Protein AF-A0AAD8HEZ5-F1 (afdb_monomer_lite)

Organism: NCBI:txid360622

InterPro domains:
  IPR005554 NOL6/Upt22 [PTHR17972] (2-152)
  IPR035082 Nrap protein domain 1 [PF03813] (2-85)
  IPR035367 Nrap protein, domain 2 [PF17403] (92-153)

pLDDT: mean 85.8, std 11.93, range [44.66, 97.81]

Structure (mmCIF, N/CA/C/O backbone):
data_AF-A0AAD8HEZ5-F1
#
_entry.id   AF-A0AAD8HEZ5-F1
#
loop_
_atom_site.group_PDB
_atom_site.id
_atom_site.type_symbol
_atom_site.label_atom_id
_atom_site.label_alt_id
_atom_site.label_comp_id
_atom_site.label_asym_id
_atom_site.label_entity_id
_atom_site.label_seq_id
_atom_site.pdbx_PDB_ins_code
_atom_site.Cartn_x
_atom_site.Cartn_y
_atom_site.Cartn_z
_atom_site.occupancy
_atom_site.B_iso_or_equiv
_atom_site.auth_seq_id
_atom_site.auth_comp_id
_atom_site.auth_asym_id
_atom_site.auth_atom_id
_atom_site.pdbx_PDB_model_num
ATOM 1 N N . MET A 1 1 ? -5.804 -15.504 -16.910 1.00 60.78 1 MET A N 1
ATOM 2 C CA . MET A 1 1 ? -4.560 -15.509 -16.112 1.00 60.78 1 MET A CA 1
ATOM 3 C C . MET A 1 1 ? -4.693 -14.422 -15.060 1.00 60.78 1 MET A C 1
ATOM 5 O O . MET A 1 1 ? -5.077 -13.320 -15.427 1.00 60.78 1 MET A O 1
ATOM 9 N N . SER A 1 2 ? -4.486 -14.736 -13.781 1.00 79.81 2 SER A N 1
ATOM 10 C CA . SER A 1 2 ? -4.612 -13.755 -12.693 1.00 79.81 2 SER A CA 1
ATOM 11 C C . SER A 1 2 ? -3.284 -13.029 -12.481 1.00 79.81 2 SER A C 1
ATOM 13 O O . SER A 1 2 ? -2.231 -13.665 -12.469 1.00 79.81 2 SER A O 1
ATOM 15 N N . ALA A 1 3 ? -3.341 -11.711 -12.293 1.00 84.12 3 ALA A N 1
ATOM 16 C CA . ALA A 1 3 ? -2.174 -10.850 -12.111 1.00 84.12 3 ALA A CA 1
ATOM 17 C C . ALA A 1 3 ? -2.255 -10.037 -10.807 1.00 84.12 3 ALA A C 1
ATOM 19 O O . ALA A 1 3 ? -3.349 -9.708 -10.328 1.00 84.12 3 ALA A O 1
ATOM 20 N N . PHE A 1 4 ? -1.109 -9.716 -10.204 1.00 83.56 4 PHE A N 1
ATOM 21 C CA . PHE A 1 4 ? -1.047 -8.778 -9.082 1.00 83.56 4 PHE A CA 1
ATOM 22 C C . PHE A 1 4 ? -1.380 -7.367 -9.579 1.00 83.56 4 PHE A C 1
ATOM 24 O O . PHE A 1 4 ? -0.859 -6.953 -10.604 1.00 83.56 4 PHE A O 1
ATOM 31 N N . GLN A 1 5 ? -2.306 -6.669 -8.909 1.00 78.19 5 GLN A N 1
ATOM 32 C CA . GLN A 1 5 ? -2.803 -5.334 -9.303 1.00 78.19 5 GLN A CA 1
ATOM 33 C C . GLN A 1 5 ? -3.194 -5.181 -10.793 1.00 78.19 5 GLN A C 1
ATOM 35 O O . GLN A 1 5 ? -3.138 -4.090 -11.349 1.00 78.19 5 GLN A O 1
ATOM 40 N N . ASN A 1 6 ? -3.622 -6.274 -11.439 1.00 76.38 6 ASN A N 1
ATOM 41 C CA . ASN A 1 6 ? -3.913 -6.343 -12.877 1.00 76.38 6 ASN A CA 1
ATOM 42 C C . ASN A 1 6 ? -2.691 -6.126 -13.802 1.00 76.38 6 ASN A C 1
ATOM 44 O O . ASN A 1 6 ? -2.852 -5.967 -15.010 1.00 76.38 6 ASN A O 1
ATOM 48 N N . GLU A 1 7 ? -1.469 -6.174 -13.273 1.00 82.19 7 GLU A N 1
ATOM 49 C CA . GLU A 1 7 ? -0.244 -6.001 -14.044 1.00 82.19 7 GLU A CA 1
ATOM 50 C C . GLU A 1 7 ? 0.194 -7.317 -14.708 1.00 82.19 7 GLU A C 1
ATOM 52 O O . GLU A 1 7 ? 0.648 -8.253 -14.048 1.00 82.19 7 GLU A O 1
ATOM 57 N N . ALA A 1 8 ? 0.142 -7.384 -16.040 1.00 85.06 8 ALA A N 1
ATOM 58 C CA . ALA A 1 8 ? 0.403 -8.613 -16.803 1.00 85.06 8 ALA A CA 1
ATOM 59 C C . ALA A 1 8 ? 1.772 -9.281 -16.533 1.00 85.06 8 ALA A C 1
ATOM 61 O O . ALA A 1 8 ? 1.925 -10.480 -16.754 1.00 85.06 8 ALA A O 1
ATOM 62 N N . ARG A 1 9 ? 2.764 -8.523 -16.049 1.00 86.00 9 ARG A N 1
ATOM 63 C CA . ARG A 1 9 ? 4.120 -9.009 -15.736 1.00 86.00 9 ARG A CA 1
ATOM 64 C C . ARG A 1 9 ? 4.226 -9.706 -14.378 1.00 86.00 9 ARG A C 1
ATOM 66 O O . ARG A 1 9 ? 5.239 -10.349 -14.123 1.00 86.00 9 ARG A O 1
ATOM 73 N N . LYS A 1 10 ? 3.202 -9.592 -13.528 1.00 88.06 10 LYS A N 1
ATOM 74 C CA . LYS A 1 10 ? 3.187 -10.119 -12.159 1.00 88.06 10 LYS A CA 1
ATOM 75 C C . LYS A 1 10 ? 2.157 -11.240 -12.022 1.00 88.06 10 LYS A C 1
ATOM 77 O O . LYS A 1 10 ? 1.050 -11.001 -11.530 1.00 88.06 10 LYS A O 1
ATOM 82 N N . PRO A 1 11 ? 2.464 -12.464 -12.484 1.00 91.00 11 PRO A N 1
ATOM 83 C CA . PRO A 1 11 ? 1.549 -13.587 -12.336 1.00 91.00 11 PRO A CA 1
ATOM 84 C C . PRO A 1 11 ? 1.304 -13.898 -10.856 1.00 91.00 11 PRO A C 1
ATOM 86 O O . PRO A 1 11 ? 2.233 -13.905 -10.052 1.00 91.00 11 PRO A O 1
ATOM 89 N N . VAL A 1 12 ? 0.052 -14.198 -10.502 1.00 90.81 12 VAL A N 1
ATOM 90 C CA . VAL A 1 12 ? -0.311 -14.664 -9.154 1.00 90.81 12 VAL A CA 1
ATOM 91 C C . VAL A 1 12 ? -1.064 -15.979 -9.226 1.00 90.81 12 VAL A C 1
ATOM 93 O O . VAL A 1 12 ? -1.917 -16.171 -10.098 1.00 90.81 12 VAL A O 1
ATOM 96 N N . LEU A 1 13 ? -0.792 -16.867 -8.271 1.00 92.00 13 LEU A N 1
ATOM 97 C CA . LEU A 1 13 ? -1.597 -18.069 -8.093 1.00 92.00 13 LEU A CA 1
ATOM 98 C C . LEU A 1 13 ? -2.776 -17.740 -7.180 1.00 92.00 13 LEU A C 1
ATOM 100 O O . LEU A 1 13 ? -2.587 -17.232 -6.076 1.00 92.00 13 LEU A O 1
ATOM 104 N N . VAL A 1 14 ? -3.992 -18.020 -7.647 1.00 90.12 14 VAL A N 1
ATOM 105 C CA . VAL A 1 14 ? -5.218 -17.827 -6.867 1.00 90.12 14 VAL A CA 1
ATOM 106 C C . VAL A 1 14 ? -5.792 -19.192 -6.532 1.00 90.12 14 VAL A C 1
ATOM 108 O O . VAL A 1 14 ? -6.146 -19.957 -7.425 1.00 90.12 14 VAL A O 1
ATOM 111 N N . LEU A 1 15 ? -5.855 -19.489 -5.241 1.00 88.88 15 LEU A N 1
ATOM 112 C CA . LEU A 1 15 ? -6.434 -20.703 -4.694 1.00 88.88 15 LEU A CA 1
ATOM 113 C C . LEU A 1 15 ? -7.855 -20.399 -4.228 1.00 88.88 15 LEU A C 1
ATOM 115 O O . LEU A 1 15 ? -8.095 -19.424 -3.507 1.00 88.88 15 LEU A O 1
ATOM 119 N N . TYR A 1 16 ? -8.782 -21.257 -4.628 1.00 86.88 16 TYR A N 1
ATOM 120 C CA . TYR A 1 16 ? -10.170 -21.213 -4.196 1.00 86.88 16 TYR A CA 1
ATOM 121 C C . TYR A 1 16 ? -10.439 -22.416 -3.293 1.00 86.88 16 TYR A C 1
ATOM 123 O O . TYR A 1 16 ? -9.935 -23.505 -3.579 1.00 86.88 16 TYR A O 1
ATOM 131 N N . PRO A 1 17 ? -11.203 -22.243 -2.205 1.00 84.00 17 PRO A N 1
ATOM 132 C CA . PRO A 1 17 ? -11.616 -23.370 -1.388 1.00 84.00 17 PRO A CA 1
ATOM 133 C C . PRO A 1 17 ? -12.496 -24.308 -2.224 1.00 84.00 17 PRO A C 1
ATOM 135 O O . PRO A 1 17 ? -13.333 -23.852 -3.004 1.00 84.00 17 PRO A O 1
ATOM 138 N N . ALA A 1 18 ? -12.288 -25.617 -2.068 1.00 79.62 18 ALA A N 1
ATOM 139 C CA . ALA A 1 18 ? -13.050 -26.634 -2.795 1.00 79.62 18 ALA A CA 1
ATOM 140 C C . ALA A 1 18 ? -14.536 -26.640 -2.395 1.00 79.62 18 ALA A C 1
ATOM 142 O O . ALA A 1 18 ? -15.402 -26.895 -3.228 1.00 79.62 18 ALA A O 1
ATOM 143 N N . GLU A 1 19 ? -14.828 -26.294 -1.139 1.00 77.88 19 GLU A N 1
ATOM 144 C CA . GLU A 1 19 ? -16.179 -26.188 -0.593 1.00 77.88 19 GLU A CA 1
ATOM 145 C C . GLU A 1 19 ? -16.450 -24.777 -0.061 1.00 77.88 19 GLU A C 1
ATOM 147 O O . GLU A 1 19 ? -15.551 -24.070 0.405 1.00 77.88 19 GLU A O 1
ATOM 152 N N . LYS A 1 20 ? -17.711 -24.343 -0.135 1.00 67.12 20 LYS A N 1
ATOM 153 C CA . LYS A 1 20 ? -18.129 -23.036 0.380 1.00 67.12 20 LYS A CA 1
ATOM 154 C C . LYS A 1 20 ? -18.200 -23.082 1.908 1.00 67.12 20 LYS A C 1
ATOM 156 O O . LYS A 1 20 ? -19.022 -23.801 2.465 1.00 67.12 20 LYS A O 1
ATOM 161 N N . PHE A 1 21 ? -17.399 -22.262 2.583 1.00 58.75 21 PHE A N 1
ATOM 162 C CA . PHE A 1 21 ? -17.541 -22.019 4.020 1.00 58.75 21 PHE A CA 1
ATOM 163 C C . PHE A 1 21 ? -18.658 -20.988 4.281 1.00 58.75 21 PHE A C 1
ATOM 165 O O . PHE A 1 21 ? -18.412 -19.780 4.281 1.00 58.75 21 PHE A O 1
ATOM 172 N N . GLY A 1 22 ? -19.885 -21.471 4.507 1.00 64.50 22 GLY A N 1
ATOM 173 C CA . GLY A 1 22 ? -21.030 -20.658 4.951 1.00 64.50 22 GLY A CA 1
ATOM 174 C C . GLY A 1 22 ? -21.486 -19.556 3.975 1.00 64.50 22 GLY A C 1
ATOM 175 O O . GLY A 1 22 ? -21.216 -19.616 2.777 1.00 64.50 22 GLY A O 1
ATOM 176 N N . GLU A 1 23 ? -22.194 -18.544 4.497 1.00 57.16 23 GLU A N 1
ATOM 177 C CA . GLU A 1 23 ? -22.688 -17.364 3.749 1.00 57.16 23 GLU A CA 1
ATOM 178 C C . GLU A 1 23 ? -21.610 -16.297 3.471 1.00 57.16 23 GLU A C 1
ATOM 180 O O . GLU A 1 23 ? -21.863 -15.292 2.803 1.00 57.16 23 GLU A O 1
ATOM 185 N N . THR A 1 24 ? -20.392 -16.485 3.976 1.00 54.22 24 THR A N 1
ATOM 186 C CA . THR A 1 24 ? -19.296 -15.531 3.801 1.00 54.22 24 THR A CA 1
ATOM 187 C C . THR A 1 24 ? -18.855 -15.451 2.340 1.00 54.22 24 THR A C 1
ATOM 189 O O . THR A 1 24 ? -18.599 -16.467 1.693 1.00 54.22 24 THR A O 1
ATOM 192 N N . ALA A 1 25 ? -18.752 -14.221 1.822 1.00 56.50 25 ALA A N 1
ATOM 193 C CA . ALA A 1 25 ? -18.273 -13.929 0.474 1.00 56.50 25 ALA A CA 1
ATOM 194 C C . ALA A 1 25 ? -17.010 -14.744 0.146 1.00 56.50 25 ALA A C 1
ATOM 196 O O . ALA A 1 25 ? -16.082 -14.771 0.950 1.00 56.50 25 ALA A O 1
ATOM 197 N N . LEU A 1 26 ? -17.001 -15.390 -1.029 1.00 61.75 26 LEU A N 1
ATOM 198 C CA . LEU A 1 26 ? -15.912 -16.214 -1.570 1.00 61.75 26 LEU A CA 1
ATOM 199 C C . LEU A 1 26 ? -14.526 -15.680 -1.171 1.00 61.75 26 LEU A C 1
ATOM 201 O O . LEU A 1 26 ? -14.011 -14.736 -1.770 1.00 61.75 26 LEU A O 1
ATOM 205 N N . ALA A 1 27 ? -13.922 -16.296 -0.157 1.00 72.69 27 ALA A N 1
ATOM 206 C CA . ALA A 1 27 ? -12.550 -16.019 0.224 1.00 72.69 27 ALA A CA 1
ATOM 207 C C . ALA A 1 27 ? -11.623 -16.766 -0.742 1.00 72.69 27 ALA A C 1
ATOM 209 O O . ALA A 1 27 ? -11.742 -17.977 -0.917 1.00 72.69 27 ALA A O 1
ATOM 210 N N . SER A 1 28 ? -10.706 -16.045 -1.382 1.00 84.31 28 SER A N 1
ATOM 211 C CA . SER A 1 28 ? -9.644 -16.627 -2.208 1.00 84.31 28 SER A CA 1
ATOM 212 C C . SER A 1 28 ? -8.291 -16.342 -1.574 1.00 84.31 28 SER A C 1
ATOM 214 O O . SER A 1 28 ? -8.057 -15.218 -1.124 1.00 84.31 28 SER A O 1
ATOM 216 N N . ILE A 1 29 ? -7.378 -17.307 -1.614 1.00 87.06 29 ILE A N 1
ATOM 217 C CA . ILE A 1 29 ? -5.990 -17.106 -1.193 1.00 87.06 29 ILE A CA 1
ATOM 218 C C . ILE A 1 29 ? -5.168 -16.759 -2.432 1.00 87.06 29 ILE A C 1
ATOM 220 O O . ILE A 1 29 ? -5.250 -17.443 -3.448 1.00 87.06 29 ILE A O 1
ATOM 224 N N . ARG A 1 30 ? -4.375 -15.689 -2.365 1.00 89.19 30 ARG A N 1
ATOM 225 C CA . ARG A 1 30 ? -3.480 -15.277 -3.454 1.00 89.19 30 ARG A CA 1
ATOM 226 C C . ARG A 1 30 ? -2.040 -15.470 -3.007 1.00 89.19 30 ARG A C 1
ATOM 228 O O . ARG A 1 30 ? -1.620 -14.828 -2.050 1.00 89.19 30 ARG A O 1
ATOM 235 N N . LEU A 1 31 ? -1.296 -16.323 -3.702 1.00 90.38 31 LEU A N 1
ATOM 236 C CA . LEU A 1 31 ? 0.148 -16.435 -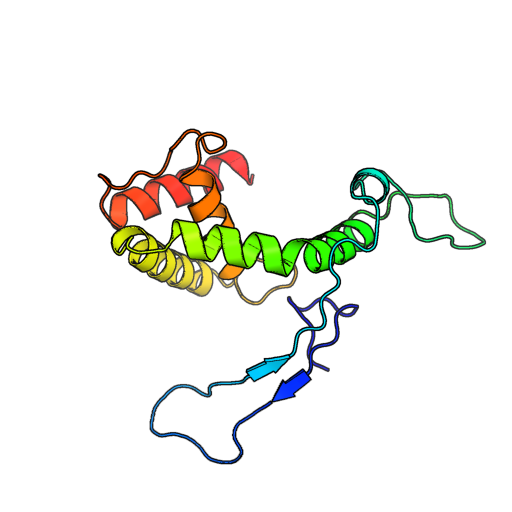3.524 1.00 90.38 31 LEU A CA 1
ATOM 237 C C . LEU A 1 31 ? 0.818 -15.443 -4.471 1.00 90.38 31 LEU A C 1
ATOM 239 O O . LEU A 1 31 ? 0.645 -15.520 -5.692 1.00 90.38 31 LEU A O 1
ATOM 243 N N . ILE A 1 32 ? 1.538 -14.489 -3.889 1.00 89.38 32 ILE A N 1
ATOM 244 C CA . ILE A 1 32 ? 2.223 -13.414 -4.602 1.00 89.38 32 ILE A CA 1
ATOM 245 C C . ILE A 1 32 ? 3.722 -13.668 -4.444 1.00 89.38 32 ILE A C 1
ATOM 247 O O . ILE A 1 32 ? 4.213 -13.612 -3.316 1.00 89.38 32 ILE A O 1
ATOM 251 N N . PRO A 1 33 ? 4.446 -13.983 -5.529 1.00 88.56 33 PRO A N 1
ATOM 252 C CA . PRO A 1 33 ? 5.899 -14.040 -5.489 1.00 88.56 33 PRO A CA 1
ATOM 253 C C . PRO A 1 33 ? 6.449 -12.653 -5.158 1.00 88.56 33 PRO A C 1
ATOM 255 O O . PRO A 1 33 ? 6.039 -11.671 -5.772 1.00 88.56 33 PRO A O 1
ATOM 258 N N . THR A 1 34 ? 7.371 -12.572 -4.206 1.00 83.56 34 THR A N 1
ATOM 259 C CA . THR A 1 34 ? 8.045 -11.321 -3.852 1.00 83.56 34 THR A CA 1
ATOM 260 C C . THR A 1 34 ? 9.551 -11.489 -3.974 1.00 83.56 34 THR A C 1
ATOM 262 O O . THR A 1 34 ? 10.090 -12.596 -3.921 1.00 83.56 34 THR A O 1
ATOM 265 N N . ALA A 1 35 ? 10.234 -10.369 -4.157 1.00 83.88 35 ALA A N 1
ATOM 266 C CA . ALA A 1 35 ? 11.679 -10.271 -4.082 1.00 83.88 35 ALA A CA 1
ATOM 267 C C . ALA A 1 35 ? 12.009 -9.371 -2.895 1.00 83.88 35 ALA A C 1
ATOM 269 O O . ALA A 1 35 ? 11.283 -8.428 -2.645 1.00 83.88 35 ALA A O 1
ATOM 270 N N . THR A 1 36 ? 13.100 -9.598 -2.176 1.00 86.94 36 THR A N 1
ATOM 271 C CA . THR A 1 36 ? 13.528 -8.679 -1.108 1.00 86.94 36 THR A CA 1
ATOM 272 C C . THR A 1 36 ? 14.980 -8.302 -1.333 1.00 86.94 36 THR A C 1
ATOM 274 O O . THR A 1 36 ? 15.831 -9.181 -1.460 1.00 86.94 36 THR A O 1
ATOM 277 N N . SER A 1 37 ? 15.272 -7.001 -1.398 1.00 83.12 37 SER A N 1
ATOM 278 C CA . SER A 1 37 ? 16.642 -6.458 -1.452 1.00 83.12 37 SER A CA 1
ATOM 279 C C . SER A 1 37 ? 17.540 -6.974 -2.597 1.00 83.12 37 SER A C 1
ATOM 281 O O . SER A 1 37 ? 18.761 -6.979 -2.464 1.00 83.12 37 SER A O 1
ATOM 283 N N . LEU A 1 38 ? 16.967 -7.382 -3.739 1.00 88.88 38 LEU A N 1
ATOM 284 C CA . LEU A 1 38 ? 17.736 -7.941 -4.867 1.00 88.88 38 LEU A CA 1
ATOM 285 C C . LEU A 1 38 ? 18.520 -6.895 -5.676 1.00 88.88 38 LEU A C 1
ATOM 287 O O . LEU A 1 38 ? 19.610 -7.176 -6.173 1.00 88.88 38 LEU A O 1
ATOM 291 N N . PHE A 1 39 ? 17.972 -5.690 -5.835 1.00 90.69 39 PHE A N 1
ATOM 292 C CA . PHE A 1 39 ? 18.560 -4.624 -6.646 1.00 90.69 39 PHE A CA 1
ATOM 293 C C . PHE A 1 39 ? 18.792 -3.344 -5.843 1.00 90.69 39 PHE A C 1
ATOM 295 O O . PHE A 1 39 ? 18.137 -3.058 -4.847 1.00 90.69 39 PHE A O 1
ATOM 302 N N . ASN A 1 40 ? 19.721 -2.512 -6.309 1.00 91.69 40 ASN A N 1
ATOM 303 C CA . ASN A 1 40 ? 19.905 -1.187 -5.730 1.00 91.69 40 ASN A CA 1
ATOM 304 C C . ASN A 1 40 ? 18.744 -0.265 -6.152 1.00 91.69 40 ASN A C 1
ATOM 306 O O . ASN A 1 40 ? 18.550 -0.034 -7.348 1.00 91.69 40 ASN A O 1
ATOM 310 N N . ILE A 1 41 ? 18.031 0.305 -5.174 1.00 91.25 41 ILE A N 1
ATOM 311 C CA . ILE A 1 41 ? 16.876 1.198 -5.382 1.00 91.25 41 ILE A CA 1
ATOM 312 C C . ILE A 1 41 ? 17.223 2.371 -6.313 1.00 91.25 41 ILE A C 1
ATOM 314 O O . ILE A 1 41 ? 16.456 2.698 -7.215 1.00 91.25 41 ILE A O 1
ATOM 318 N N . SER A 1 42 ? 18.418 2.958 -6.189 1.00 91.50 42 SER A N 1
ATOM 319 C CA . SER A 1 42 ? 18.864 4.075 -7.033 1.00 91.50 42 SER A CA 1
ATOM 320 C C . SER A 1 42 ? 18.991 3.696 -8.516 1.00 91.50 42 SER A C 1
ATOM 322 O O . SER A 1 42 ? 18.897 4.563 -9.388 1.00 91.50 42 SER A O 1
ATOM 324 N N . LYS A 1 43 ? 19.194 2.409 -8.837 1.00 91.44 43 LYS A N 1
ATOM 325 C CA . LYS A 1 43 ? 19.216 1.916 -10.227 1.00 91.44 43 LYS A CA 1
ATOM 326 C C . LYS A 1 43 ? 17.813 1.750 -10.815 1.00 91.44 43 LYS A C 1
ATOM 328 O O . LYS A 1 43 ? 17.672 1.815 -12.033 1.00 91.44 43 LYS A O 1
ATOM 333 N N . LEU A 1 44 ? 16.796 1.613 -9.967 1.00 92.00 44 LEU A N 1
ATOM 334 C CA . LEU A 1 44 ? 15.384 1.511 -10.339 1.00 92.00 44 LEU A CA 1
ATOM 335 C C . LEU A 1 44 ? 14.672 2.879 -10.304 1.00 92.00 44 LEU A C 1
ATOM 337 O O . LEU A 1 44 ? 13.456 2.959 -10.180 1.00 92.00 44 LEU A O 1
ATOM 341 N N . ASN A 1 45 ? 15.411 3.982 -10.434 1.00 91.00 45 ASN A N 1
ATOM 342 C CA . ASN A 1 45 ? 14.816 5.314 -10.551 1.00 91.00 45 ASN A CA 1
ATOM 343 C C . ASN A 1 45 ? 13.886 5.398 -11.784 1.00 91.00 45 ASN A C 1
ATOM 345 O O . ASN A 1 45 ? 14.217 4.883 -12.852 1.00 91.00 45 ASN A O 1
ATOM 349 N N . MET A 1 46 ? 12.749 6.086 -11.656 1.00 89.69 46 MET A N 1
ATOM 350 C CA . MET A 1 46 ? 11.756 6.294 -12.720 1.00 89.69 46 MET A CA 1
ATOM 351 C C . MET A 1 46 ? 12.326 6.898 -14.014 1.00 89.69 46 MET A C 1
ATOM 353 O O . MET A 1 46 ? 11.792 6.636 -15.084 1.00 89.69 46 MET A O 1
ATOM 357 N N . GLN A 1 47 ? 13.419 7.662 -13.936 1.00 91.38 47 GLN A N 1
ATOM 358 C CA . GLN A 1 47 ? 14.085 8.302 -15.078 1.00 91.38 47 GLN A CA 1
ATOM 359 C C . GLN A 1 47 ? 15.089 7.391 -15.803 1.00 91.38 47 GLN A C 1
ATOM 361 O O . GLN A 1 47 ? 15.686 7.797 -16.797 1.00 91.38 47 GLN A O 1
ATOM 366 N N . ARG A 1 48 ? 15.326 6.170 -15.310 1.00 90.44 48 ARG A N 1
ATOM 367 C CA . ARG A 1 48 ? 16.306 5.247 -15.895 1.00 90.44 48 ARG A CA 1
ATOM 368 C C . ARG A 1 48 ? 15.655 4.217 -16.804 1.00 90.44 48 ARG A C 1
ATOM 370 O O . ARG A 1 48 ? 14.573 3.708 -16.519 1.00 90.44 48 ARG A O 1
ATOM 377 N N . ASN A 1 49 ? 16.366 3.860 -17.866 1.00 91.12 49 ASN A N 1
ATOM 378 C CA . ASN A 1 49 ? 16.057 2.697 -18.684 1.00 91.12 49 ASN A CA 1
ATOM 379 C C . ASN A 1 49 ? 16.714 1.446 -18.073 1.00 91.12 49 ASN A C 1
ATOM 381 O O . ASN A 1 49 ? 17.927 1.431 -17.858 1.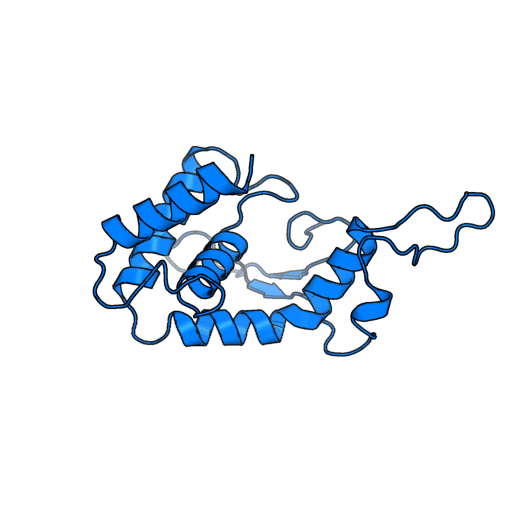00 91.12 49 ASN A O 1
ATOM 385 N N . ASN A 1 50 ? 15.926 0.396 -17.830 1.00 90.62 50 ASN A N 1
ATOM 386 C CA . ASN A 1 50 ? 16.424 -0.936 -17.460 1.00 90.62 50 ASN A CA 1
ATOM 387 C C . ASN A 1 50 ? 15.996 -2.036 -18.454 1.00 90.62 50 ASN A C 1
ATOM 389 O O . ASN A 1 50 ? 16.142 -3.221 -18.160 1.00 90.62 50 ASN A O 1
ATOM 393 N N . ILE A 1 51 ? 15.503 -1.662 -19.640 1.00 88.44 51 ILE A N 1
ATOM 394 C CA . ILE A 1 51 ? 15.131 -2.583 -20.721 1.00 88.44 51 ILE A CA 1
ATOM 395 C C . ILE A 1 51 ? 16.004 -2.278 -21.938 1.00 88.44 51 ILE A C 1
ATOM 397 O O . ILE A 1 51 ? 15.756 -1.341 -22.699 1.00 88.44 51 ILE A O 1
ATOM 401 N N . ARG A 1 52 ? 17.025 -3.111 -22.149 1.00 82.25 52 ARG A N 1
ATOM 402 C CA . ARG A 1 52 ? 17.922 -2.996 -23.302 1.00 82.25 52 ARG A CA 1
ATOM 403 C C . ARG A 1 52 ? 17.268 -3.630 -24.529 1.00 82.25 52 ARG A C 1
ATOM 405 O O . ARG A 1 52 ? 17.378 -4.834 -24.736 1.00 82.25 52 ARG A O 1
ATOM 412 N N . ALA A 1 53 ? 16.579 -2.823 -25.329 1.00 78.31 53 ALA A N 1
ATOM 413 C CA . ALA A 1 53 ? 16.102 -3.230 -26.648 1.00 78.31 53 ALA A CA 1
ATOM 414 C C . ALA A 1 53 ? 17.145 -2.859 -27.712 1.00 78.31 53 ALA A C 1
ATOM 416 O O . ALA A 1 53 ? 17.646 -1.739 -27.715 1.00 78.31 53 ALA A O 1
ATOM 417 N N . LEU A 1 54 ? 17.453 -3.786 -28.626 1.00 63.97 54 LEU A N 1
ATOM 418 C CA . LEU A 1 54 ? 18.548 -3.647 -29.599 1.00 63.97 54 LEU A CA 1
ATOM 419 C C . LEU A 1 54 ? 18.388 -2.436 -30.550 1.00 63.97 54 LEU A C 1
ATOM 421 O O . LEU A 1 54 ? 19.383 -1.943 -31.061 1.00 63.97 54 LEU A O 1
ATOM 425 N N . ASN A 1 55 ? 17.157 -1.936 -30.752 1.00 61.22 55 ASN A N 1
ATOM 426 C CA . ASN A 1 55 ? 16.811 -0.975 -31.814 1.00 61.22 55 ASN A CA 1
ATOM 427 C C . ASN A 1 55 ? 15.960 0.234 -31.353 1.00 61.22 55 ASN A C 1
ATOM 429 O O . ASN A 1 55 ? 15.251 0.824 -32.167 1.00 61.22 55 ASN A O 1
ATOM 433 N N . ARG A 1 56 ? 15.963 0.609 -30.066 1.00 60.25 56 ARG A N 1
ATOM 434 C CA . ARG A 1 56 ? 15.258 1.820 -29.593 1.00 60.25 56 ARG A CA 1
ATOM 435 C C . ARG A 1 56 ? 16.181 2.728 -28.794 1.00 60.25 56 ARG A C 1
ATOM 437 O O . ARG A 1 56 ? 17.057 2.246 -28.080 1.00 60.25 56 ARG A O 1
ATOM 444 N N . ALA A 1 57 ? 15.945 4.037 -28.904 1.00 63.44 57 ALA A N 1
ATOM 445 C CA . ALA A 1 57 ? 16.510 5.012 -27.981 1.00 63.44 57 ALA A CA 1
ATOM 446 C C . ALA A 1 57 ? 16.195 4.588 -26.535 1.00 63.44 57 ALA A C 1
ATOM 448 O O . ALA A 1 57 ? 15.143 4.002 -26.265 1.00 63.44 57 ALA A O 1
ATOM 449 N N . ALA A 1 58 ? 17.141 4.815 -25.622 1.00 75.38 58 ALA A N 1
ATOM 450 C CA . ALA A 1 58 ? 17.061 4.357 -24.239 1.00 75.38 58 ALA A CA 1
ATOM 451 C C . ALA A 1 58 ? 16.082 5.215 -23.418 1.00 75.38 58 ALA A C 1
ATOM 453 O O . ALA A 1 58 ? 16.488 5.941 -22.512 1.00 75.38 58 ALA A O 1
ATOM 454 N N . ASP A 1 59 ? 14.792 5.126 -23.733 1.00 85.00 59 ASP A N 1
ATOM 455 C CA . ASP A 1 59 ? 13.735 5.824 -23.004 1.00 85.00 59 ASP A CA 1
ATOM 456 C C . ASP A 1 59 ? 13.615 5.277 -21.583 1.00 85.00 59 ASP A C 1
ATOM 458 O O . ASP A 1 59 ? 13.800 4.081 -21.342 1.00 85.00 59 ASP A O 1
ATOM 462 N N . ALA A 1 60 ? 13.294 6.142 -20.624 1.00 89.44 60 ALA A N 1
ATOM 463 C CA . ALA A 1 60 ? 13.079 5.722 -19.248 1.00 89.44 60 ALA A CA 1
ATOM 464 C C . ALA A 1 60 ? 11.985 4.642 -19.159 1.00 89.44 60 ALA A C 1
ATOM 466 O O . ALA A 1 60 ? 10.992 4.677 -19.885 1.00 89.44 60 ALA A O 1
ATOM 467 N N . THR A 1 61 ? 12.143 3.686 -18.240 1.00 91.00 61 THR A N 1
ATOM 468 C CA . THR A 1 61 ? 11.206 2.563 -18.070 1.00 91.00 61 THR A CA 1
ATOM 469 C C . THR A 1 61 ? 10.514 2.614 -16.702 1.00 91.00 61 THR A C 1
ATOM 471 O O . THR A 1 61 ? 10.632 1.658 -15.930 1.00 91.00 61 THR A O 1
ATOM 474 N N . PRO A 1 62 ? 9.786 3.700 -16.363 1.00 91.50 62 PRO A N 1
ATOM 475 C CA . PRO A 1 62 ? 9.256 3.929 -15.018 1.00 91.50 62 PRO A CA 1
ATOM 476 C C . PRO A 1 62 ? 8.319 2.811 -14.564 1.00 91.50 62 PRO A C 1
ATOM 478 O O . PRO A 1 62 ? 8.488 2.292 -13.469 1.00 91.50 62 PRO A O 1
ATOM 481 N N . MET A 1 63 ? 7.408 2.351 -15.428 1.00 89.06 63 MET A N 1
ATOM 482 C CA . MET A 1 63 ? 6.477 1.269 -15.082 1.00 89.06 63 MET A CA 1
ATOM 483 C C . MET A 1 63 ? 7.189 -0.055 -14.805 1.00 89.06 63 MET A C 1
ATOM 485 O O . MET A 1 63 ? 6.721 -0.849 -14.001 1.00 89.06 63 MET A O 1
ATOM 489 N N . TYR A 1 64 ? 8.298 -0.341 -15.490 1.00 90.94 64 TYR A N 1
ATOM 490 C CA . TYR A 1 64 ? 9.094 -1.543 -15.223 1.00 90.94 64 TYR A CA 1
ATOM 491 C C . TYR A 1 64 ? 9.872 -1.409 -13.913 1.00 90.94 64 TYR A C 1
ATOM 493 O O . TYR A 1 64 ? 9.864 -2.314 -13.087 1.00 90.94 64 TYR A O 1
ATOM 501 N N . ASN A 1 65 ? 10.496 -0.252 -13.698 1.00 93.12 65 ASN A N 1
ATOM 502 C CA . ASN A 1 65 ? 11.301 -0.011 -12.509 1.00 93.12 65 ASN A CA 1
ATOM 503 C C . ASN A 1 65 ? 10.438 0.008 -11.236 1.00 93.12 65 ASN A C 1
ATOM 505 O O . ASN A 1 65 ? 10.793 -0.643 -10.258 1.00 93.12 65 ASN A O 1
ATOM 509 N N . SER A 1 66 ? 9.291 0.697 -11.265 1.00 90.62 66 SER A N 1
ATOM 510 C CA . SER A 1 66 ? 8.329 0.746 -10.156 1.00 90.62 66 SER A CA 1
ATOM 511 C C . SER A 1 66 ? 7.733 -0.624 -9.844 1.00 90.62 66 SER A C 1
ATOM 513 O O . SER A 1 66 ? 7.559 -0.950 -8.678 1.00 90.62 66 SER A O 1
ATOM 515 N N . SER A 1 67 ? 7.479 -1.442 -10.869 1.00 90.31 67 SER A N 1
ATOM 516 C CA . SER A 1 67 ? 6.997 -2.819 -10.713 1.00 90.31 67 SER A CA 1
ATOM 517 C C . SER A 1 67 ? 7.984 -3.667 -9.897 1.00 90.31 67 SER A C 1
ATOM 519 O O . SER A 1 67 ? 7.594 -4.253 -8.888 1.00 90.31 67 SER A O 1
ATOM 521 N N . ILE A 1 68 ? 9.279 -3.629 -10.235 1.00 91.50 68 ILE A N 1
ATOM 522 C CA . ILE A 1 68 ? 10.327 -4.320 -9.461 1.00 91.50 68 ILE A CA 1
ATOM 523 C C . ILE A 1 68 ? 10.465 -3.730 -8.053 1.00 91.50 68 ILE A C 1
ATOM 525 O O . ILE A 1 68 ? 10.623 -4.475 -7.088 1.00 91.50 68 ILE A O 1
ATOM 529 N N . LEU A 1 69 ? 10.422 -2.399 -7.925 1.00 91.94 69 LEU A N 1
ATOM 530 C CA . LEU A 1 69 ? 10.509 -1.736 -6.623 1.00 91.94 69 LEU A CA 1
ATOM 531 C C . LEU A 1 69 ? 9.379 -2.167 -5.697 1.00 91.94 69 LEU A C 1
ATOM 533 O O . LEU A 1 69 ? 9.651 -2.481 -4.546 1.00 91.94 69 LEU A O 1
ATOM 537 N N . GLU A 1 70 ? 8.144 -2.209 -6.196 1.00 89.19 70 GLU A N 1
ATOM 538 C CA . GLU A 1 70 ? 6.981 -2.646 -5.426 1.00 89.19 70 GLU A CA 1
ATOM 539 C C . GLU A 1 70 ? 7.189 -4.058 -4.871 1.00 89.19 70 GLU A C 1
ATOM 541 O O . GLU A 1 70 ? 6.960 -4.265 -3.683 1.00 89.19 70 GLU A O 1
ATOM 546 N N . ASP A 1 71 ? 7.698 -4.995 -5.680 1.00 90.81 71 ASP A N 1
ATOM 547 C CA . ASP A 1 71 ? 7.979 -6.358 -5.215 1.00 90.81 71 ASP A CA 1
ATOM 548 C C . ASP A 1 71 ? 9.061 -6.361 -4.131 1.00 90.81 71 ASP A C 1
ATOM 550 O O . ASP A 1 71 ? 8.902 -7.040 -3.119 1.00 90.81 71 ASP A O 1
ATOM 554 N N . MET A 1 72 ? 10.114 -5.554 -4.327 1.00 92.44 72 MET A N 1
ATOM 555 C CA . MET A 1 72 ? 11.255 -5.409 -3.419 1.00 92.44 72 MET A CA 1
ATOM 556 C C . MET A 1 72 ? 10.904 -4.888 -2.025 1.00 92.44 72 MET A C 1
ATOM 558 O O . MET A 1 72 ? 11.567 -5.271 -1.059 1.00 92.44 72 MET A O 1
ATOM 562 N N . VAL A 1 73 ? 9.910 -4.001 -1.928 1.00 90.75 73 VAL A N 1
ATOM 563 C CA . VAL A 1 73 ? 9.531 -3.330 -0.672 1.00 90.75 73 VAL A CA 1
ATOM 564 C C . VAL A 1 73 ? 8.196 -3.817 -0.109 1.00 90.75 73 VAL A C 1
ATOM 566 O O . VAL A 1 73 ? 7.751 -3.313 0.922 1.00 90.75 73 VAL A O 1
ATOM 569 N N . LEU A 1 74 ? 7.537 -4.789 -0.754 1.00 90.12 74 LEU A N 1
ATOM 570 C CA . LEU A 1 74 ? 6.178 -5.207 -0.396 1.00 90.12 74 LEU A CA 1
ATOM 571 C C . LEU A 1 74 ? 6.074 -5.657 1.067 1.00 90.12 74 LEU A C 1
ATOM 573 O O . LEU A 1 74 ? 5.153 -5.253 1.779 1.00 90.12 74 LEU A O 1
ATOM 577 N N . GLU A 1 75 ? 7.025 -6.474 1.525 1.00 89.94 75 GLU A N 1
ATOM 578 C CA . GLU A 1 75 ? 7.033 -7.007 2.890 1.00 89.94 75 GLU A CA 1
ATOM 579 C C . GLU A 1 75 ? 7.309 -5.913 3.933 1.00 89.94 75 GLU A C 1
ATOM 581 O O . GLU A 1 75 ? 6.619 -5.841 4.952 1.00 89.94 75 GLU A O 1
ATOM 586 N N . GLU A 1 76 ? 8.276 -5.031 3.667 1.00 91.69 76 GLU A N 1
ATOM 587 C CA . GLU A 1 76 ? 8.596 -3.896 4.539 1.00 91.69 76 GLU A CA 1
ATOM 588 C C . GLU A 1 76 ? 7.400 -2.947 4.660 1.00 91.69 76 GLU A C 1
ATOM 590 O O . GLU A 1 76 ? 6.980 -2.617 5.770 1.00 91.69 76 GLU A O 1
ATOM 595 N N . ASN A 1 77 ? 6.770 -2.601 3.535 1.00 91.75 77 ASN A N 1
ATOM 596 C CA . ASN A 1 77 ? 5.559 -1.788 3.524 1.00 91.75 77 ASN A CA 1
ATOM 597 C C . ASN A 1 77 ? 4.407 -2.470 4.269 1.00 91.75 77 ASN A C 1
ATOM 599 O O . ASN A 1 77 ? 3.664 -1.804 4.988 1.00 91.75 77 ASN A O 1
ATOM 603 N N . SER A 1 78 ? 4.252 -3.791 4.138 1.00 91.62 78 SER A N 1
ATOM 604 C CA . SER A 1 78 ? 3.233 -4.536 4.884 1.00 91.62 78 SER A CA 1
ATOM 605 C C . SER A 1 78 ? 3.470 -4.456 6.393 1.00 91.62 78 SER A C 1
ATOM 607 O O . SER A 1 78 ? 2.517 -4.262 7.148 1.00 91.62 78 SER A O 1
ATOM 609 N N . LYS A 1 79 ? 4.725 -4.569 6.847 1.00 94.69 79 LYS A N 1
ATOM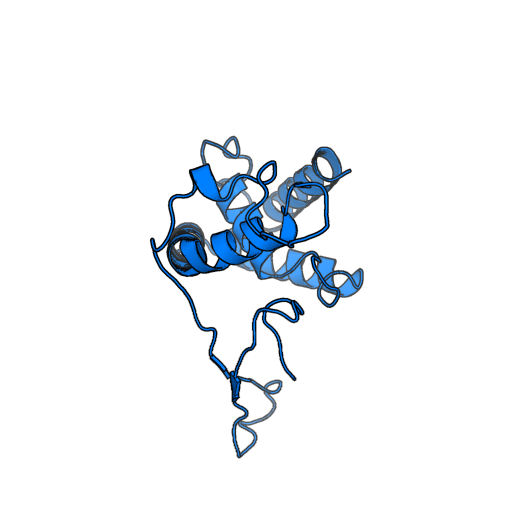 610 C CA . LYS A 1 79 ? 5.091 -4.407 8.265 1.00 94.69 79 LYS A CA 1
ATOM 611 C C . LYS A 1 79 ? 4.844 -2.977 8.740 1.00 94.69 79 LYS A C 1
ATOM 613 O O . LYS A 1 79 ? 4.234 -2.788 9.790 1.00 94.69 79 LYS A O 1
ATOM 618 N N . PHE A 1 80 ? 5.237 -1.982 7.947 1.00 95.38 80 PHE A N 1
ATOM 619 C CA . PHE A 1 80 ? 4.995 -0.568 8.231 1.00 95.38 80 PHE A CA 1
ATOM 620 C C . PHE A 1 80 ? 3.499 -0.274 8.415 1.00 95.38 80 PHE A C 1
ATOM 622 O O . PHE A 1 80 ? 3.089 0.216 9.472 1.00 95.38 80 PHE A O 1
ATOM 629 N N . VAL A 1 81 ? 2.668 -0.651 7.439 1.00 95.44 81 VAL A N 1
ATOM 630 C CA . VAL A 1 81 ? 1.211 -0.474 7.511 1.00 95.44 81 VAL A CA 1
ATOM 631 C C . VAL A 1 81 ? 0.642 -1.237 8.706 1.00 95.44 81 VAL A C 1
ATOM 633 O O . VAL A 1 81 ? -0.065 -0.650 9.519 1.00 95.44 81 VAL A O 1
ATOM 636 N N . SER A 1 82 ? 0.999 -2.512 8.883 1.00 94.94 82 SER A N 1
ATOM 637 C CA . SER A 1 82 ? 0.507 -3.311 10.012 1.00 94.94 82 SER A CA 1
ATOM 638 C C . SER A 1 82 ? 0.850 -2.685 11.364 1.00 94.94 82 SER A C 1
ATOM 640 O O . SER A 1 82 ? 0.011 -2.688 12.259 1.00 94.94 82 SER A O 1
ATOM 642 N N . SER A 1 83 ? 2.060 -2.144 11.518 1.00 96.12 83 SER A N 1
ATOM 643 C CA . SER A 1 83 ? 2.493 -1.499 12.761 1.00 96.12 83 SER A CA 1
ATOM 644 C C . SER A 1 83 ? 1.743 -0.195 13.033 1.00 96.12 83 SER A C 1
ATOM 646 O O . SER A 1 83 ? 1.397 0.086 14.175 1.00 96.12 83 SER A O 1
ATOM 648 N N . THR A 1 84 ? 1.421 0.572 11.987 1.00 95.56 84 THR A N 1
ATOM 649 C CA . THR A 1 84 ? 0.712 1.851 12.134 1.00 95.56 84 THR A CA 1
ATOM 650 C C . THR A 1 84 ? -0.753 1.644 12.511 1.00 95.56 84 THR A C 1
ATOM 652 O O . THR A 1 84 ? -1.303 2.397 13.309 1.00 95.56 84 THR A O 1
ATOM 655 N N . PHE A 1 85 ? -1.383 0.601 11.969 1.00 95.38 85 PHE A N 1
ATOM 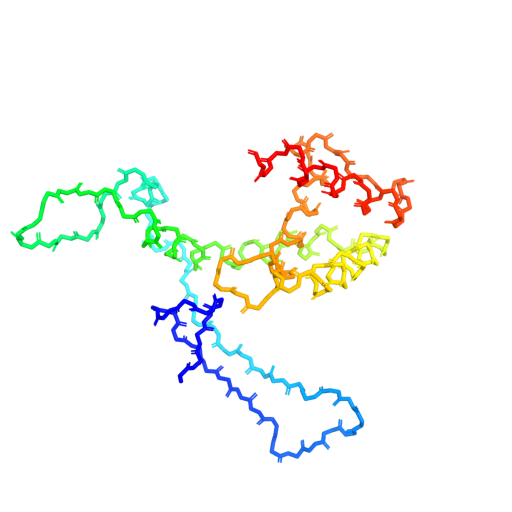656 C CA . PHE A 1 85 ? -2.767 0.239 12.288 1.00 95.38 85 PHE A CA 1
ATOM 657 C C . PHE A 1 85 ? -2.906 -0.540 13.604 1.00 95.38 85 PHE A C 1
ATOM 659 O O . PHE A 1 85 ? -4.027 -0.763 14.066 1.00 95.38 85 PHE A O 1
ATOM 666 N N . HIS A 1 86 ? -1.796 -0.961 14.213 1.00 94.88 86 HIS A N 1
ATOM 667 C CA . HIS A 1 86 ? -1.819 -1.726 15.451 1.00 94.88 86 HIS A CA 1
ATOM 668 C C . HIS A 1 86 ? -2.442 -0.906 16.591 1.00 94.88 86 HIS A C 1
ATOM 670 O O . HIS A 1 86 ? -2.038 0.229 16.848 1.00 94.88 86 HIS A O 1
ATOM 676 N N . GLU A 1 87 ? -3.452 -1.482 17.250 1.00 92.44 87 GLU A N 1
ATOM 677 C CA . GLU A 1 87 ? -4.200 -0.856 18.354 1.00 92.44 87 GLU A CA 1
ATOM 678 C C . GLU A 1 87 ? -4.773 0.539 18.032 1.00 92.44 87 GLU A C 1
ATOM 680 O O . GLU A 1 87 ? -4.926 1.385 18.914 1.00 92.44 87 GLU A O 1
ATOM 685 N N . TRP A 1 88 ? -5.107 0.802 16.764 1.00 96.00 88 TRP A N 1
ATOM 686 C CA . TRP A 1 88 ? -5.714 2.066 16.343 1.00 96.00 88 TRP A CA 1
ATOM 687 C C . TRP A 1 88 ? -7.026 1.830 15.595 1.00 96.00 88 TRP A C 1
ATOM 689 O O . TRP A 1 88 ? -7.094 1.788 14.363 1.00 96.00 88 TRP A O 1
ATOM 699 N N . LYS A 1 89 ? -8.097 1.667 16.375 1.00 96.38 89 LYS A N 1
ATOM 700 C CA . LYS A 1 89 ? -9.431 1.301 15.888 1.00 96.38 89 LYS A CA 1
ATOM 701 C C . LYS A 1 89 ? -9.985 2.306 14.873 1.00 96.38 89 LYS A C 1
ATOM 703 O O . LYS A 1 89 ? -10.435 1.904 13.803 1.00 96.38 89 LYS A O 1
ATOM 708 N N . GLU A 1 90 ? -9.905 3.598 15.176 1.00 97.75 90 GLU A N 1
ATOM 709 C CA . GLU A 1 90 ? -10.441 4.689 14.354 1.00 97.75 90 GLU A CA 1
ATOM 710 C C . GLU A 1 90 ? -9.776 4.735 12.972 1.00 97.75 90 GLU A C 1
ATOM 712 O O . GLU A 1 90 ? -10.439 4.989 11.965 1.00 97.75 90 GLU A O 1
ATOM 717 N N . LEU A 1 91 ? -8.474 4.434 12.899 1.00 97.12 91 LEU A N 1
ATOM 718 C CA . LEU A 1 91 ? -7.738 4.356 11.637 1.00 97.12 91 LEU A CA 1
ATOM 719 C C . LEU A 1 91 ? -8.227 3.179 10.778 1.00 97.12 91 LEU A C 1
ATOM 721 O O . LEU A 1 91 ? -8.422 3.324 9.569 1.00 97.12 91 LEU A O 1
ATOM 725 N N . GLY A 1 92 ? -8.471 2.024 11.406 1.00 96.62 92 GLY A N 1
ATOM 726 C CA . GLY A 1 92 ? -9.042 0.847 10.750 1.00 96.62 92 GLY A CA 1
ATOM 727 C C . GLY A 1 92 ? -10.453 1.093 10.213 1.00 96.62 92 GLY A C 1
ATOM 728 O O . GLY A 1 92 ? -10.736 0.792 9.051 1.00 96.62 92 GLY A O 1
ATOM 729 N N . GLU A 1 93 ? -11.327 1.696 11.019 1.00 97.50 93 GLU A N 1
ATOM 730 C CA . GLU A 1 93 ? -12.680 2.078 10.597 1.00 97.50 93 GLU A CA 1
ATOM 731 C C . GLU A 1 93 ? -12.654 3.103 9.455 1.00 97.50 93 GLU A C 1
ATOM 733 O O . GLU A 1 93 ? -13.416 2.985 8.491 1.00 97.50 93 GLU A O 1
ATOM 738 N N . ALA A 1 94 ? -11.734 4.070 9.510 1.00 97.56 94 ALA A N 1
ATOM 739 C CA . ALA A 1 94 ? -11.588 5.075 8.465 1.00 97.56 94 ALA A CA 1
ATOM 740 C C . ALA A 1 94 ? -11.162 4.433 7.138 1.00 97.56 94 ALA A C 1
ATOM 742 O O . ALA A 1 94 ? -11.720 4.743 6.084 1.00 97.56 94 ALA A O 1
ATOM 743 N N . LEU A 1 95 ? -10.233 3.472 7.180 1.00 96.19 95 LEU A N 1
ATOM 744 C CA . LEU A 1 95 ? -9.839 2.704 6.001 1.00 96.19 95 LEU A CA 1
ATOM 745 C C . LEU A 1 95 ? -11.020 1.930 5.393 1.00 96.19 95 LEU A C 1
ATOM 747 O O . LEU A 1 95 ? -11.126 1.857 4.168 1.00 96.19 95 LEU A O 1
ATOM 751 N N . ILE A 1 96 ? -11.913 1.362 6.210 1.00 95.12 96 ILE A N 1
ATOM 752 C CA . ILE A 1 96 ? -13.122 0.681 5.714 1.00 95.12 96 ILE A CA 1
ATOM 753 C C . ILE A 1 96 ? -14.012 1.671 4.955 1.00 95.12 96 ILE A C 1
ATOM 755 O O . ILE A 1 96 ? -14.400 1.388 3.819 1.00 95.12 96 ILE A O 1
ATOM 759 N N . LEU A 1 97 ? -14.285 2.847 5.529 1.00 95.44 97 LEU A N 1
ATOM 760 C CA . LEU A 1 97 ? -15.092 3.881 4.870 1.00 95.44 97 LEU A CA 1
ATOM 761 C C . LEU A 1 97 ? -14.458 4.360 3.559 1.00 95.44 97 LEU A C 1
ATOM 763 O O . LEU A 1 97 ? -15.151 4.477 2.549 1.00 95.44 97 LEU A O 1
ATOM 767 N N . LEU A 1 98 ? -13.140 4.570 3.536 1.00 93.62 98 LEU A N 1
ATOM 768 C CA . LEU A 1 98 ? -12.413 4.968 2.327 1.00 93.62 98 LEU A CA 1
ATOM 769 C C . LEU A 1 98 ? -12.455 3.883 1.241 1.00 93.62 98 LEU A C 1
ATOM 771 O O . LEU A 1 98 ? -12.624 4.199 0.063 1.00 93.62 98 LEU A O 1
ATOM 775 N N . LYS A 1 99 ? -12.369 2.600 1.614 1.00 91.31 99 LYS A N 1
ATOM 776 C CA . LYS A 1 99 ? -12.542 1.479 0.674 1.00 91.31 99 LYS A CA 1
ATOM 777 C C . LYS A 1 99 ? -13.958 1.440 0.096 1.00 91.31 99 LYS A C 1
ATOM 779 O O . LYS A 1 99 ? -14.118 1.205 -1.099 1.00 91.31 99 LYS A O 1
ATOM 784 N N . VAL A 1 100 ? -14.989 1.697 0.904 1.00 91.12 100 VAL A N 1
ATOM 785 C CA . VAL A 1 100 ? -16.373 1.812 0.409 1.00 91.12 100 VAL A CA 1
ATOM 786 C C . VAL A 1 100 ? -16.503 2.998 -0.552 1.00 91.12 100 VAL A C 1
ATOM 788 O O . VAL A 1 100 ? -17.023 2.835 -1.657 1.00 91.12 100 VAL A O 1
ATOM 791 N N . TRP A 1 101 ? -15.968 4.161 -0.173 1.00 89.25 101 TRP A N 1
ATOM 792 C CA . TRP A 1 101 ? -15.962 5.378 -0.988 1.00 89.25 101 TRP A CA 1
ATOM 793 C C . TRP A 1 101 ? -15.303 5.166 -2.357 1.00 89.25 101 TRP A C 1
ATOM 795 O O . TRP A 1 101 ? -15.877 5.548 -3.381 1.00 89.25 101 TRP A O 1
ATOM 805 N N . ALA A 1 102 ? -14.128 4.530 -2.390 1.00 86.75 102 ALA A N 1
ATOM 806 C CA . ALA A 1 102 ? -13.407 4.281 -3.633 1.00 86.75 102 ALA A CA 1
ATOM 807 C C . ALA A 1 102 ? -14.128 3.226 -4.492 1.00 86.75 102 ALA A C 1
ATOM 809 O O . ALA A 1 102 ? -14.187 3.367 -5.716 1.00 86.75 102 ALA A O 1
ATOM 810 N N . ARG A 1 103 ? -14.768 2.215 -3.875 1.00 84.00 103 ARG A N 1
ATOM 811 C CA . ARG A 1 103 ? -15.532 1.179 -4.593 1.00 84.00 103 ARG A CA 1
ATOM 812 C C . ARG A 1 103 ? -16.726 1.783 -5.321 1.00 84.00 103 ARG A C 1
ATOM 814 O O . ARG A 1 103 ? -16.972 1.441 -6.474 1.00 84.00 103 ARG A O 1
ATOM 821 N N . GLN A 1 104 ? -17.438 2.700 -4.668 1.00 84.62 104 GLN A N 1
ATOM 822 C CA . GLN A 1 104 ? -18.583 3.408 -5.250 1.00 84.62 104 GLN A CA 1
ATOM 823 C C . GLN A 1 104 ? -18.199 4.305 -6.436 1.00 84.62 104 GLN A C 1
ATOM 825 O O . GLN A 1 104 ? -19.049 4.615 -7.261 1.00 84.62 104 GLN A O 1
ATOM 830 N N . ARG A 1 105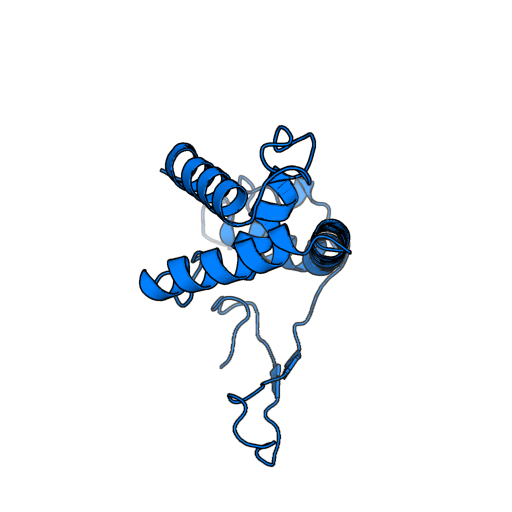 ? -16.924 4.695 -6.556 1.00 77.31 105 ARG A N 1
ATOM 831 C CA . ARG A 1 105 ? -16.399 5.518 -7.658 1.00 77.31 105 ARG A CA 1
ATOM 832 C C . ARG A 1 105 ? -15.731 4.696 -8.763 1.00 77.31 105 ARG A C 1
ATOM 834 O O . ARG A 1 105 ? -15.017 5.252 -9.589 1.00 77.31 105 ARG A O 1
ATOM 841 N N . SER A 1 106 ? -15.950 3.376 -8.795 1.00 63.19 106 SER A N 1
ATOM 842 C CA . SER A 1 106 ? -15.426 2.404 -9.781 1.00 63.19 106 SER A CA 1
ATOM 843 C C . SER A 1 106 ? -13.894 2.268 -9.878 1.00 63.19 106 SER A C 1
ATOM 845 O O . SER A 1 106 ? -13.393 1.390 -10.573 1.00 63.19 106 SER A O 1
ATOM 847 N N . SER A 1 107 ? -13.141 3.049 -9.103 1.00 60.34 107 SER A N 1
ATOM 848 C CA . SER A 1 107 ? -11.683 3.171 -9.196 1.00 60.34 107 SER A CA 1
ATOM 849 C C . SER A 1 107 ? -10.903 2.174 -8.319 1.00 60.34 107 SER A C 1
ATOM 851 O O . SER A 1 107 ? -9.756 2.455 -8.000 1.00 60.34 107 SER A O 1
ATOM 853 N N . ILE A 1 108 ? -11.479 1.045 -7.880 1.00 57.66 108 ILE A N 1
ATOM 854 C CA . ILE A 1 108 ? -10.726 -0.004 -7.135 1.00 57.66 108 ILE A CA 1
ATOM 855 C C . ILE A 1 108 ? -10.368 -1.208 -8.021 1.00 57.66 108 ILE A C 1
ATOM 857 O O . ILE A 1 108 ? -9.537 -2.034 -7.646 1.00 57.66 108 ILE A O 1
ATOM 861 N N . TYR A 1 109 ? -10.970 -1.323 -9.207 1.00 54.47 109 TYR A N 1
ATOM 862 C CA . TYR A 1 109 ? -10.822 -2.513 -10.053 1.00 54.47 109 TYR A CA 1
ATOM 863 C C . TYR A 1 109 ? -10.133 -2.251 -11.400 1.00 54.47 109 TYR A C 1
ATOM 865 O O . TYR A 1 109 ? -9.991 -3.184 -12.188 1.00 54.47 109 TYR A O 1
ATOM 873 N N . SER A 1 110 ? -9.693 -1.019 -11.678 1.00 61.25 110 SER A N 1
ATOM 874 C CA . SER A 1 110 ? -8.879 -0.711 -12.862 1.00 61.25 110 SER A CA 1
ATOM 875 C C . SER A 1 110 ? -7.379 -0.915 -12.594 1.00 61.25 110 SER A C 1
ATOM 877 O O . SER A 1 110 ? -6.934 -0.984 -11.451 1.00 61.25 110 SER A O 1
ATOM 879 N N . HIS A 1 111 ? -6.578 -1.052 -13.653 1.00 56.66 111 HIS A N 1
ATOM 880 C CA . HIS A 1 111 ? -5.113 -1.039 -13.539 1.00 56.66 111 HIS A CA 1
ATOM 881 C C . HIS A 1 111 ? -4.651 0.303 -12.936 1.00 56.66 111 HIS A C 1
ATOM 883 O O . HIS A 1 111 ? -5.232 1.332 -13.277 1.00 56.66 111 HIS A O 1
ATOM 889 N N . ASP A 1 112 ? -3.654 0.290 -12.043 1.00 61.06 112 ASP A N 1
ATOM 890 C CA . ASP A 1 112 ? -3.107 1.480 -11.349 1.00 61.06 112 ASP A CA 1
ATOM 891 C C . ASP A 1 112 ? -4.137 2.351 -10.608 1.00 61.06 112 ASP A C 1
ATOM 893 O O . ASP A 1 112 ? -3.992 3.565 -10.466 1.00 61.06 112 ASP A O 1
ATOM 897 N N . CYS A 1 113 ? -5.215 1.740 -10.133 1.00 69.31 113 CYS A N 1
ATOM 898 C CA . CYS A 1 113 ? -6.303 2.459 -9.496 1.00 69.31 113 CYS A CA 1
ATOM 899 C C . CYS A 1 113 ? -6.104 2.633 -7.980 1.00 69.31 113 CYS A C 1
ATOM 901 O O . CYS A 1 113 ? -5.191 2.068 -7.370 1.00 69.31 113 CYS A O 1
ATOM 903 N N . VAL A 1 114 ? -6.997 3.400 -7.345 1.00 74.50 114 VAL A N 1
ATOM 904 C CA . VAL A 1 114 ? -7.045 3.573 -5.887 1.00 74.50 114 VAL A CA 1
ATOM 905 C C . VAL A 1 114 ? -7.413 2.250 -5.215 1.00 74.50 114 VAL A C 1
ATOM 907 O O . VAL A 1 114 ? -8.569 1.973 -4.906 1.00 74.50 114 VAL A O 1
ATOM 910 N N . SER A 1 115 ? -6.413 1.406 -4.980 1.00 80.88 115 SER A N 1
ATOM 911 C CA . SER A 1 115 ? -6.605 0.118 -4.327 1.00 80.88 115 SER A CA 1
ATOM 912 C C . SER A 1 115 ? -6.752 0.271 -2.811 1.00 80.88 115 SER A C 1
ATOM 914 O O . SER A 1 115 ? -6.277 1.225 -2.190 1.00 80.88 115 SER A O 1
ATOM 916 N N . GLY A 1 116 ? -7.365 -0.730 -2.175 1.00 84.94 116 GLY A N 1
ATOM 917 C CA . GLY A 1 116 ? -7.437 -0.787 -0.714 1.00 84.94 116 GLY A CA 1
ATOM 918 C C . GLY A 1 116 ? -6.061 -0.831 -0.033 1.00 84.94 116 GLY A C 1
ATOM 919 O O . GLY A 1 116 ? -5.953 -0.400 1.112 1.00 84.94 116 GLY A O 1
ATOM 920 N N . TYR A 1 117 ? -5.034 -1.325 -0.735 1.00 86.56 117 TYR A N 1
ATOM 921 C CA . TYR A 1 117 ? -3.643 -1.297 -0.281 1.00 86.56 117 TYR A CA 1
ATOM 922 C C . TYR A 1 117 ? -3.074 0.124 -0.346 1.00 86.56 117 TYR A C 1
ATOM 924 O O . TYR A 1 117 ? -2.584 0.631 0.660 1.00 86.56 117 TYR A O 1
ATOM 932 N N . LEU A 1 118 ? -3.234 0.811 -1.480 1.00 88.06 118 LEU A N 1
ATOM 933 C CA . LEU A 1 118 ? -2.756 2.183 -1.651 1.00 88.06 118 LEU A CA 1
ATOM 934 C C . LEU A 1 118 ? -3.374 3.135 -0.614 1.00 88.06 118 LEU A C 1
ATOM 936 O O . LEU A 1 118 ? -2.654 3.900 0.022 1.00 88.06 118 LEU A O 1
ATOM 940 N N . LEU A 1 119 ? -4.682 3.016 -0.360 1.00 92.38 119 LEU A N 1
ATOM 941 C CA . LEU A 1 119 ? -5.362 3.769 0.701 1.00 92.38 119 LEU A CA 1
ATOM 942 C C . LEU A 1 119 ? -4.771 3.499 2.092 1.00 92.38 119 LEU A C 1
ATOM 944 O O . LEU A 1 119 ? -4.609 4.431 2.878 1.00 92.38 119 LEU A O 1
ATOM 948 N N . SER A 1 120 ? -4.429 2.243 2.401 1.00 94.38 120 SER A N 1
ATOM 949 C CA . SER A 1 120 ? -3.815 1.899 3.689 1.00 94.38 120 SER A CA 1
ATOM 950 C C . SER A 1 120 ? -2.413 2.485 3.845 1.00 94.38 120 SER A C 1
ATOM 952 O O . SER A 1 120 ? -2.094 3.019 4.905 1.00 94.38 120 SER A O 1
ATOM 954 N N . THR A 1 121 ? -1.611 2.480 2.778 1.00 93.38 121 THR A N 1
ATOM 955 C CA . THR A 1 121 ? -0.274 3.082 2.772 1.00 93.38 121 THR A CA 1
ATOM 956 C C . THR A 1 121 ? -0.340 4.601 2.912 1.00 93.38 121 THR A C 1
ATOM 958 O O . THR A 1 121 ? 0.434 5.170 3.676 1.00 93.38 121 THR A O 1
ATOM 961 N N . ILE A 1 122 ? -1.287 5.267 2.240 1.00 93.81 122 ILE A N 1
ATOM 962 C CA . ILE A 1 122 ? -1.498 6.718 2.376 1.00 93.81 122 ILE A CA 1
ATOM 963 C C . ILE A 1 122 ? -1.881 7.071 3.807 1.00 93.81 122 ILE A C 1
ATOM 965 O O . ILE A 1 122 ? -1.275 7.963 4.390 1.00 93.81 122 ILE A O 1
ATOM 969 N N . LEU A 1 123 ? -2.849 6.362 4.392 1.00 95.81 123 LEU A N 1
ATOM 970 C CA . LEU A 1 123 ? -3.239 6.579 5.784 1.00 95.81 123 LEU A CA 1
ATOM 971 C C . LEU A 1 123 ? -2.055 6.405 6.736 1.00 95.81 123 LEU A C 1
ATOM 973 O O . LEU A 1 123 ? -1.823 7.266 7.583 1.00 95.81 123 LEU A O 1
ATOM 977 N N . ALA A 1 124 ? -1.286 5.326 6.563 1.00 96.12 124 ALA A N 1
ATOM 978 C CA . ALA A 1 124 ? -0.105 5.083 7.376 1.00 96.12 124 ALA A CA 1
ATOM 979 C C . ALA A 1 124 ? 0.927 6.212 7.218 1.00 96.12 124 ALA A C 1
ATOM 981 O O . ALA A 1 124 ? 1.433 6.723 8.212 1.00 96.12 124 ALA A O 1
ATOM 982 N N . TYR A 1 125 ? 1.178 6.675 5.989 1.00 95.69 125 TYR A N 1
ATOM 983 C CA . TYR A 1 125 ? 2.056 7.814 5.716 1.00 95.69 125 TYR A CA 1
ATOM 984 C C . TYR A 1 125 ? 1.570 9.108 6.384 1.00 95.69 125 TYR A C 1
ATOM 986 O O . TYR A 1 125 ? 2.371 9.791 7.021 1.00 95.69 125 TYR A O 1
ATOM 994 N N . LEU A 1 126 ? 0.277 9.436 6.292 1.00 96.00 126 LEU A N 1
ATOM 995 C CA . LEU A 1 126 ? -0.311 10.641 6.897 1.00 96.00 126 LEU A CA 1
ATOM 996 C C . LEU A 1 126 ? -0.213 10.657 8.428 1.00 96.00 126 LEU A C 1
ATOM 998 O O . LEU A 1 126 ? -0.222 11.736 9.025 1.00 96.00 126 LEU A O 1
ATOM 1002 N N . ALA A 1 127 ? -0.091 9.484 9.048 1.00 95.69 127 ALA A N 1
ATOM 1003 C CA . ALA A 1 127 ? 0.146 9.330 10.478 1.00 95.69 127 ALA A CA 1
ATOM 1004 C C . ALA A 1 127 ? 1.623 9.497 10.889 1.00 95.69 127 ALA A C 1
ATOM 1006 O O . ALA A 1 127 ? 1.925 9.518 12.080 1.00 95.69 127 ALA A O 1
ATOM 1007 N N . THR A 1 128 ? 2.551 9.617 9.934 1.00 95.19 128 THR A N 1
ATOM 1008 C CA . THR A 1 128 ? 3.978 9.840 10.217 1.00 95.19 128 THR A CA 1
ATOM 1009 C C . THR A 1 128 ? 4.347 11.322 10.253 1.00 95.19 128 THR A C 1
ATOM 1011 O O . THR A 1 128 ? 3.666 12.177 9.677 1.00 95.19 128 THR A O 1
ATOM 1014 N N . VAL A 1 129 ? 5.522 11.617 10.820 1.00 92.62 129 VAL A N 1
ATOM 1015 C CA . VAL A 1 129 ? 6.129 12.958 10.792 1.00 92.62 129 VAL A CA 1
ATOM 1016 C C . VAL A 1 129 ? 6.318 13.462 9.356 1.00 92.62 129 VAL A C 1
ATOM 1018 O O . VAL A 1 129 ? 6.028 14.622 9.070 1.00 92.62 129 VAL A O 1
ATOM 1021 N N . SER A 1 130 ? 6.720 12.589 8.426 1.00 91.12 130 SER A N 1
ATOM 1022 C CA . SER A 1 130 ? 6.858 12.920 7.000 1.00 91.12 130 SER A CA 1
ATOM 1023 C C . SER A 1 130 ? 5.519 13.277 6.351 1.00 91.12 130 SER A C 1
ATOM 1025 O O . SER A 1 130 ? 5.467 14.152 5.488 1.00 91.12 130 SER A O 1
ATOM 1027 N N . GLY A 1 131 ? 4.428 12.652 6.800 1.00 88.38 131 GLY A N 1
ATOM 1028 C CA . GLY A 1 131 ? 3.050 13.016 6.454 1.00 88.38 131 GLY A CA 1
ATOM 1029 C C . GLY A 1 131 ? 2.513 14.227 7.221 1.00 88.38 131 GLY A C 1
ATOM 1030 O O . GLY A 1 131 ? 1.316 14.508 7.154 1.00 88.38 131 GLY A O 1
ATOM 1031 N N . LYS A 1 132 ? 3.383 14.952 7.939 1.00 91.50 132 LYS A N 1
ATOM 1032 C CA . LYS A 1 132 ? 3.073 16.097 8.807 1.00 91.50 132 LYS A CA 1
ATOM 1033 C C . LYS A 1 132 ? 2.124 15.763 9.961 1.00 91.50 132 LYS A C 1
ATOM 1035 O O . LYS A 1 132 ? 1.486 16.672 10.484 1.00 91.50 132 LYS A O 1
ATOM 1040 N N . ASN A 1 133 ? 2.013 14.487 10.344 1.00 92.62 133 ASN A N 1
ATOM 1041 C CA . ASN A 1 133 ? 1.056 14.000 11.342 1.00 92.62 133 ASN A CA 1
ATOM 1042 C C . ASN A 1 133 ? -0.372 14.518 11.078 1.00 92.62 133 ASN A C 1
ATOM 1044 O O . ASN A 1 133 ? -1.089 14.907 12.001 1.00 92.62 133 ASN A O 1
ATOM 1048 N N . ARG A 1 134 ? -0.775 14.570 9.798 1.00 93.56 134 ARG A N 1
ATOM 1049 C CA . ARG A 1 134 ? -2.116 15.015 9.375 1.00 93.56 134 ARG A CA 1
ATOM 1050 C C . ARG A 1 134 ? -3.224 14.146 9.967 1.00 93.56 134 ARG A C 1
ATOM 1052 O O . ARG A 1 134 ? -4.356 14.603 10.065 1.00 93.56 134 ARG A O 1
ATOM 1059 N N . VAL A 1 135 ? -2.895 12.909 10.328 1.00 95.69 135 VAL A N 1
ATOM 1060 C CA . VAL A 1 135 ? -3.765 11.974 11.036 1.00 95.69 135 VAL A CA 1
ATOM 1061 C C . VAL A 1 135 ? -3.123 11.643 12.381 1.00 95.69 135 VAL A C 1
ATOM 1063 O O . VAL A 1 135 ? -1.949 11.285 12.437 1.00 95.69 135 VAL A O 1
ATOM 1066 N N . SER A 1 136 ? -3.882 11.752 13.472 1.00 94.25 136 SER A N 1
ATOM 1067 C CA . SER A 1 136 ? -3.395 11.479 14.829 1.00 94.25 136 SER A CA 1
ATOM 1068 C C . SER A 1 136 ? -4.410 10.682 15.648 1.00 94.25 136 SER A C 1
ATOM 1070 O O . SER A 1 136 ? -5.605 10.679 15.348 1.00 94.25 136 SER A O 1
ATOM 1072 N N . LYS A 1 137 ? -3.945 10.019 16.716 1.00 94.31 137 LYS A N 1
ATOM 1073 C CA . LYS A 1 137 ? -4.790 9.173 17.581 1.00 94.31 137 LYS A CA 1
ATOM 1074 C C . LYS A 1 137 ? -5.914 9.924 18.307 1.00 94.31 137 LYS A C 1
ATOM 1076 O O . LYS A 1 137 ? -6.825 9.289 18.816 1.00 94.31 137 LYS A O 1
ATOM 1081 N N . SER A 1 138 ? -5.873 11.256 18.363 1.00 94.75 138 SER A N 1
ATOM 1082 C CA . SER A 1 138 ? -6.944 12.066 18.960 1.00 94.75 138 SER A CA 1
ATOM 1083 C C . SER A 1 138 ? -8.122 12.311 18.010 1.00 94.75 138 SER A C 1
ATOM 1085 O O . SER A 1 138 ? -9.130 12.877 18.426 1.00 94.75 138 SER A O 1
ATOM 1087 N N . MET A 1 139 ? -7.983 11.966 16.727 1.00 96.81 139 MET A N 1
ATOM 1088 C CA . MET A 1 139 ? -9.019 12.169 15.719 1.00 96.81 139 MET A CA 1
ATOM 1089 C C . MET A 1 139 ? -10.012 11.012 15.699 1.00 96.81 139 MET A C 1
ATOM 1091 O O . MET A 1 139 ? -9.635 9.848 15.800 1.00 96.81 139 MET A O 1
ATOM 1095 N N . ASN A 1 140 ? -11.282 11.334 15.467 1.00 97.19 140 ASN A N 1
ATOM 1096 C CA . ASN A 1 140 ? -12.295 10.323 15.196 1.00 97.19 140 ASN A CA 1
ATOM 1097 C C . ASN A 1 140 ? -12.244 9.835 13.738 1.00 97.19 140 ASN A C 1
ATOM 1099 O O . ASN A 1 140 ? -11.705 10.494 12.846 1.00 97.19 140 ASN A O 1
ATOM 1103 N N . THR A 1 141 ? -12.894 8.702 13.484 1.00 97.75 141 THR A N 1
ATOM 1104 C CA . THR A 1 141 ? -12.981 8.039 12.176 1.00 97.75 141 THR A CA 1
ATOM 1105 C C . THR A 1 141 ? -13.342 8.988 11.020 1.00 97.75 141 THR A C 1
ATOM 1107 O O . THR A 1 141 ? -12.741 8.928 9.944 1.00 97.75 141 THR A O 1
ATOM 1110 N N . ILE A 1 142 ? -14.291 9.909 11.224 1.00 97.00 142 ILE A N 1
ATOM 1111 C CA . ILE A 1 142 ? -14.753 10.844 10.182 1.00 97.00 142 ILE A CA 1
ATOM 1112 C C . ILE A 1 142 ? -13.719 11.938 9.900 1.00 97.00 142 ILE A C 1
ATOM 1114 O O . ILE A 1 142 ? -13.512 12.293 8.738 1.00 97.00 142 ILE A O 1
ATOM 1118 N N . GLN A 1 143 ? -13.057 12.466 10.931 1.00 97.19 143 GLN A N 1
ATOM 1119 C CA . GLN A 1 143 ? -11.969 13.435 10.775 1.00 97.19 143 GLN A CA 1
ATOM 1120 C C . GLN A 1 143 ? -10.815 12.828 9.975 1.00 97.19 143 GLN A C 1
ATOM 1122 O O . GLN A 1 143 ? -10.348 13.446 9.021 1.00 97.19 143 GLN A O 1
ATOM 1127 N N . ILE A 1 144 ? -10.428 11.590 10.295 1.00 97.81 144 ILE A N 1
ATOM 1128 C CA . ILE A 1 144 ? -9.391 10.853 9.563 1.00 97.81 144 ILE A CA 1
ATOM 1129 C C . ILE A 1 144 ? -9.775 10.697 8.086 1.00 97.81 144 ILE A C 1
ATOM 1131 O O . ILE A 1 144 ? -8.969 10.995 7.200 1.00 97.81 144 ILE A O 1
ATOM 1135 N N . CYS A 1 145 ? -11.016 10.285 7.801 1.00 96.50 145 CYS A N 1
ATOM 1136 C CA . CYS A 1 145 ? -11.507 10.162 6.426 1.00 96.50 145 CYS A CA 1
ATOM 1137 C C . CYS A 1 145 ? -11.430 11.491 5.667 1.00 96.50 145 CYS A C 1
ATOM 1139 O O . CYS A 1 145 ? -10.930 11.520 4.545 1.00 96.50 145 CYS A O 1
ATOM 1141 N N . ARG A 1 146 ? -11.898 12.587 6.278 1.00 95.06 146 ARG A N 1
ATOM 1142 C CA . ARG A 1 146 ? -11.876 13.925 5.668 1.00 95.06 146 ARG A CA 1
ATOM 1143 C C . ARG A 1 146 ? -10.457 14.369 5.350 1.00 95.06 146 ARG A C 1
ATOM 1145 O O . ARG A 1 146 ? -10.172 14.633 4.193 1.00 95.06 146 ARG A O 1
ATOM 1152 N N . HIS A 1 147 ? -9.548 14.326 6.324 1.00 94.56 147 HIS A N 1
ATOM 1153 C CA . HIS A 1 147 ? -8.151 14.706 6.100 1.00 94.56 147 HIS A CA 1
ATOM 1154 C C . HIS A 1 147 ? -7.472 13.876 5.007 1.00 94.56 147 HIS A C 1
ATOM 1156 O O . HIS A 1 147 ? -6.655 14.401 4.251 1.00 94.56 147 HIS A O 1
ATOM 1162 N N . THR A 1 148 ? -7.822 12.594 4.903 1.00 94.56 148 THR A N 1
ATOM 1163 C CA . THR A 1 148 ? -7.295 11.716 3.854 1.00 94.56 148 THR A CA 1
ATOM 1164 C C . THR A 1 148 ? -7.845 12.087 2.478 1.00 94.56 148 THR A C 1
ATOM 1166 O O . THR A 1 148 ? -7.080 12.181 1.522 1.00 94.56 148 THR A O 1
ATOM 1169 N N . LEU A 1 149 ? -9.152 12.338 2.364 1.00 92.38 149 LEU A N 1
ATOM 1170 C CA . LEU A 1 149 ? -9.777 12.767 1.110 1.00 92.38 149 LEU A CA 1
ATOM 1171 C C . LEU A 1 149 ? -9.312 14.161 0.681 1.00 92.38 149 LEU A C 1
ATOM 1173 O O . LEU A 1 149 ? -9.054 14.357 -0.502 1.00 92.38 149 LEU A O 1
ATOM 1177 N N . ASP A 1 150 ? -9.141 15.090 1.621 1.00 92.62 150 ASP A N 1
ATOM 1178 C CA . ASP A 1 150 ? -8.589 16.422 1.359 1.00 92.62 150 ASP A CA 1
ATOM 1179 C C . ASP A 1 150 ? -7.152 16.316 0.837 1.00 92.62 150 ASP A C 1
ATOM 1181 O O . ASP A 1 150 ? -6.784 16.977 -0.132 1.00 92.62 150 ASP A O 1
ATOM 1185 N N . PHE A 1 151 ? -6.335 15.444 1.439 1.00 91.62 151 PHE A N 1
ATOM 1186 C CA . PHE A 1 151 ? -4.981 15.179 0.959 1.00 91.62 151 PHE A CA 1
ATOM 1187 C C . PHE A 1 151 ? -4.983 14.639 -0.476 1.00 91.62 151 PHE A C 1
ATOM 1189 O O . PHE A 1 151 ? -4.236 15.147 -1.310 1.00 91.62 151 PHE A O 1
ATOM 1196 N N . ILE A 1 152 ? -5.839 13.657 -0.773 1.00 88.38 152 ILE A N 1
ATOM 1197 C CA . ILE A 1 152 ? -5.980 13.098 -2.124 1.00 88.38 152 ILE A CA 1
ATOM 1198 C C . ILE A 1 152 ? -6.455 14.182 -3.104 1.00 88.38 152 ILE A C 1
ATOM 1200 O O . ILE A 1 152 ? -5.863 14.350 -4.163 1.00 88.38 152 ILE A O 1
ATOM 1204 N N . GLY A 1 153 ? -7.480 14.957 -2.752 1.00 84.88 153 GLY A N 1
ATOM 1205 C CA . GLY A 1 153 ? -8.055 15.974 -3.634 1.00 84.88 153 GLY A CA 1
ATOM 1206 C C . GLY A 1 153 ? -7.115 17.141 -3.953 1.00 84.88 153 GLY A C 1
ATOM 1207 O O . GLY A 1 153 ? -7.210 17.700 -5.038 1.00 84.88 153 GLY A O 1
ATOM 1208 N N . ILE A 1 154 ? -6.211 17.500 -3.036 1.00 78.62 154 ILE A N 1
ATOM 1209 C CA . ILE A 1 154 ? -5.276 18.627 -3.210 1.00 78.62 154 ILE A CA 1
ATOM 1210 C C . ILE A 1 154 ? -3.978 18.209 -3.910 1.00 78.62 154 ILE A C 1
ATOM 1212 O O . ILE A 1 154 ? -3.360 19.029 -4.581 1.00 78.62 154 ILE A O 1
ATOM 1216 N N . HIS A 1 155 ? -3.518 16.972 -3.710 1.00 66.31 155 HIS A N 1
ATOM 1217 C CA . HIS A 1 155 ? -2.172 16.562 -4.122 1.00 66.31 155 HIS A CA 1
ATOM 1218 C C . HIS A 1 155 ? -2.130 15.548 -5.276 1.00 66.31 155 HIS A C 1
ATOM 1220 O O . HIS A 1 155 ? -1.030 15.241 -5.734 1.00 66.31 155 HIS A O 1
ATOM 1226 N N . TRP A 1 156 ? -3.264 14.996 -5.724 1.00 60.69 156 TRP A N 1
ATOM 1227 C CA . TRP A 1 156 ? -3.315 13.993 -6.807 1.00 60.69 156 TRP A CA 1
ATOM 1228 C C . TRP A 1 156 ? -3.942 14.480 -8.124 1.00 60.69 156 TRP A C 1
ATOM 1230 O O . TRP A 1 156 ? -4.060 13.689 -9.060 1.00 60.69 156 TRP A O 1
ATOM 1240 N N . PHE A 1 157 ? -4.293 15.762 -8.213 1.00 44.66 157 PHE A N 1
ATOM 1241 C CA . PHE A 1 157 ? -4.643 16.458 -9.455 1.00 44.66 157 PHE A CA 1
ATOM 1242 C C . PHE A 1 157 ? -3.680 17.627 -9.664 1.00 44.66 157 PHE A C 1
ATOM 1244 O O . PHE A 1 157 ? -3.422 17.955 -10.842 1.00 44.66 157 PHE A O 1
#

Sequence (157 aa):
MSAFQNEARKPVLVLYPAEKFGETALASIRLIPTATSLFNISKLNMQRNNIRALNRAADATPMYNSSILEDMVLEENSKFVSSTFHEWKELGEALILLKVWARQRSSIYSHDCVSGYLLSTILAYLATVSGKNRVSKSMNTIQICRHTLDFIGIHWF

Foldseek 3Di:
DDADLPDPVWDKDKAFDPDDDPPDDGDIDIDGDADEPPDDLVQLDQQFAPDDDPDDDRGGDNVVSVVNVCRHCVVVLVVLLCVLCPPQVLLVLLLVVVQVVQVVVVQCNDRPGDHSSVLSSLLSCCCDVNVVNLDDSVDGNVSSNVSSVVCCVPPVD

Radius of gyration: 18.26 Å; chains: 1; bounding box: 43×45×51 Å

Secondary structure (DSSP, 8-state):
--BGGG-TTSB-EEE--SS--TTS----EEE-----S-S-GGGG-TTS-----TTS-----HHHHHHHHHHHHHHHHHHHHHHHHTT-HHHHHHHHHHHHHHHHTTTTSSTT---HHHHHHHHHHHTSTTTTT-S-TTS-HHHHHHHHHHHHHHH--

=== Feature glossary ===
Key to the feature types in this record:

pLDDT. pLDDT is the predicted lDDT-Cα score: AlphaFold's confidence that the local environment of each residue (all inter-atomic distances within 15 Å) is correctly placed. It is a per-residue number between 0 and 100, with higher meaning more reliable.

Radius of gyration, Cα contacts, bounding box. The geometric summary reports three shape descriptors. Rg (radius of gyration) measures how spread out the Cα atoms are about their centre of mass; compact globular proteins have small Rg, elongated or unfolded ones large. Cα contacts (<8 Å, |i−j|>4) count long-range residue pairs in spatial proximity — high for tightly packed folds, near zero for rods or random coil. The bounding-box extents give the protein's footprint along x, y, z in Å.

Backbone torsions (φ/ψ). Backbone dihedral angles. Every residue except chain termini has a φ (preceding-C → N → Cα → C) and a ψ (N → Cα → C → next-N). They are reported in degrees following the IUPAC sign convention. Secondary structure is essentially a statement about which (φ, ψ) basin each residue occupies.

Contact-map, Ramachandran, and PAE plots. Plot images: a contact map (which residues are close in 3D, as an N×N binary image), a Ramachandran scatter (backbone torsion angles, revealing secondary-structure composition at a glance), and — for AlphaFold structures — a PAE heatmap (pairwis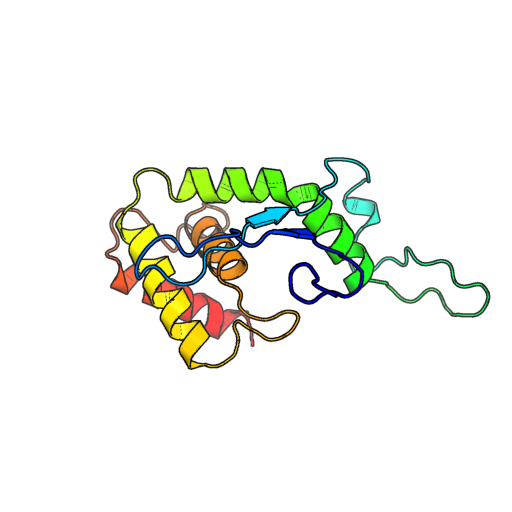e prediction confidence).

Predicted aligned error. Predicted Aligned Error (PAE) is an AlphaFold confidence matrix: entry (i, j) is the expected error in the position of residue j, in ångströms, when the prediction is superimposed on the true structure at residue i. Low PAE within a block of residues means that block is internally rigid and well-predicted; high PAE between two blocks means their relative placement is uncertain even if each block individually is confident.

Secondary structure (3-state, P-SEA). Three-state secondary structure (P-SEA) collapses the eight DSSP classes into helix (a), strand (b), and coil (c). P-SEA assigns these from Cα geometry alone — distances and angles — without requiring backbone oxygens, so it works on any Cα trace.

Solvent-accessible surface area. Solvent-accessible surface area (SASA) is the area in Å² traced out by the centre of a 1.4 Å probe sphere (a water molecule) rolled over the protein's van der Waals surface (Shrake–Rupley / Lee–Richards construction). Buried residues have near-zero SASA; fully exposed residues can exceed 200 Å². The total SASA scales roughly with the number of surface residues.

Foldseek 3Di. The Foldseek 3Di string encodes local tertiary geometry as a 20-letter alphabet — one character per residue — derived from the relative positions of nearby Cα atoms. Unlike the amino-acid sequence, 3Di is a direct function of the 3D structure, so two proteins with the same fold have similar 3Di strings even at low sequence identity.

B-factor. For experimental (PDB) structures, the B-factor (temperature factor) quantifies the positional spread of each atom in the crystal — a combination of thermal vibration and static disorder — in units of Å². High B-factors mark flexible loops or poorly resolved regions; low B-factors mark the rigid, well-ordered core.

mmCIF coordinates. The mmCIF block holds the 3D Cartesian coordinates of each backbone atom (N, Cα, C, O) in ångströms. mmCIF is the PDB's canonical archive format — a tagged-loop text representation of the atomic model.

InterPro / GO / CATH / organism. Functional annotations link the protein to curated databases. InterPro entries identify conserved domains and families by matching the sequence against member-database signatures (Pfam, PROSITE, CDD, …). Gene Ontology (GO) terms describe molecular function, biological process, and cellular component in a controlled vocabulary. CATH places the structure in a hierarchical fold classification (Class/Architecture/Topology/Homologous-superfamily). The organism is the source species.

Rendered structure images. Structure images are PyMOL renders from six orthogonal camera directions. Cartoon representation draws helices as coils and strands as arrows; sticks shows the backbone as bonds; surface shows the solvent-excluded envelope. Rainbow coloring maps sequence position to hue (blue→red, N→C); chain coloring assigns a distinct color per polypeptide.

Sequence. This is the polypeptide sequence — one letter per residue, N-terminus first. Length ranges from a few dozen residues for small domains to over a thousand for large multi-domain proteins.

Secondary structure (8-state, DSSP). The SS8 string is DSSP's per-residue secondary-structure call. α-helix (H) means an i→i+4 H-bond ladder; β-strand (E) means the residue participates in a β-sheet; 3₁₀ (G) and π (I) are tighter and wider helices; T/S are turns/bends; '-' is loop.

Nearest PDB structures. Structural nearest neighbors (via Foldseek easy-search vs the PDB). Reported per hit: target PDB id, E-value, and alignment TM-score. A TM-score above ~0.5 is the conventional threshold for 'same fold'.